Protein AF-Q3A5F0-F1 (afdb_monomer)

Nearest PDB structures (foldseek):
  2lvs-assembly1_A  TM=7.176E-01  e=1.164E+00  Hyperthermus butylicus DSM 5456
  1h0m-assembly1_A  TM=4.232E-01  e=1.089E+00  Agrobacterium tumefaciens
  7r3e-assembly1_B  TM=4.327E-01  e=7.793E-01  Pseudomonas aeruginosa PAO1
  2w29-assembly1_B  TM=5.784E-01  e=2.599E+00  Mycobacterium tuberculosis H37Rv
  6dxo-assembly1_A  TM=4.838E-01  e=9.266E+00  Streptomyces venezuelae ATCC 10712

Solvent-accessible surface area (backbone atoms only — not comparable to full-atom values): 8284 Å² total; per-residue (Å²): 137,66,70,66,59,54,54,53,54,55,51,50,52,51,51,51,50,54,51,51,52,52,51,52,52,52,49,52,52,51,50,52,52,50,52,51,49,55,46,66,78,48,65,74,79,73,94,69,74,95,84,58,86,76,62,55,68,63,47,52,60,54,51,49,50,52,50,52,51,49,52,64,70,64,50,74,77,67,76,66,59,67,71,58,51,51,48,43,53,44,44,71,74,68,51,51,46,62,61,48,12,68,74,68,76,43,59,52,71,58,37,47,50,48,50,53,48,51,56,58,55,57,71,71,65,70,78,90,82,87,84,87,88,86,87,132

Structure (mmCIF, N/CA/C/O backbone):
data_AF-Q3A5F0-F1
#
_entry.id   AF-Q3A5F0-F1
#
loop_
_atom_site.group_PDB
_atom_site.id
_atom_site.type_symbol
_atom_site.label_atom_id
_atom_site.label_alt_id
_atom_site.label_comp_id
_atom_site.label_asym_id
_atom_site.label_entity_id
_atom_site.label_seq_id
_atom_site.pdbx_PDB_ins_code
_atom_site.Cartn_x
_atom_site.Cartn_y
_atom_site.Cartn_z
_atom_site.occupancy
_atom_site.B_iso_or_equiv
_atom_site.auth_seq_id
_atom_site.auth_comp_id
_atom_site.auth_asym_id
_atom_site.auth_atom_id
_atom_site.pdbx_PDB_model_num
ATOM 1 N N . MET A 1 1 ? 44.308 -32.648 -17.776 1.00 57.69 1 MET A N 1
ATOM 2 C CA . MET A 1 1 ? 42.906 -32.436 -18.200 1.00 57.69 1 MET A CA 1
ATOM 3 C C . MET A 1 1 ? 42.288 -31.094 -17.723 1.00 57.69 1 MET A C 1
ATOM 5 O O . MET A 1 1 ? 41.155 -31.113 -17.267 1.00 57.69 1 MET A O 1
ATOM 9 N N . PRO A 1 2 ? 42.948 -29.915 -17.844 1.00 72.44 2 PRO A N 1
ATOM 10 C CA . PRO A 1 2 ? 42.326 -28.622 -17.484 1.00 72.44 2 PRO A CA 1
ATOM 11 C C . PRO A 1 2 ? 41.636 -27.880 -18.652 1.00 72.44 2 PRO A C 1
ATOM 13 O O . PRO A 1 2 ? 40.933 -26.898 -18.430 1.00 72.44 2 PRO A O 1
ATOM 16 N N . MET A 1 3 ? 41.827 -28.327 -19.900 1.00 75.19 3 MET A N 1
ATOM 17 C CA . MET A 1 3 ? 41.365 -27.618 -21.108 1.00 75.19 3 MET A CA 1
ATOM 18 C C . MET A 1 3 ? 39.830 -27.537 -21.216 1.00 75.19 3 MET A C 1
ATOM 20 O O . MET A 1 3 ? 39.293 -26.544 -21.697 1.00 75.19 3 MET A O 1
ATOM 24 N N . SER A 1 4 ? 39.110 -28.545 -20.721 1.00 82.38 4 SER A N 1
ATOM 25 C CA . SER A 1 4 ? 37.642 -28.594 -20.721 1.00 82.38 4 SER A CA 1
ATOM 26 C C . SER A 1 4 ? 37.009 -27.585 -19.755 1.00 82.38 4 SER A C 1
ATOM 28 O O . SER A 1 4 ? 35.993 -26.980 -20.087 1.00 82.38 4 SER A O 1
ATOM 30 N N . SER A 1 5 ? 37.627 -27.332 -18.598 1.00 86.50 5 SER A N 1
ATOM 31 C CA . SER A 1 5 ? 37.118 -26.360 -17.619 1.00 86.50 5 SER A CA 1
ATOM 32 C C . SER A 1 5 ? 37.218 -24.917 -18.119 1.00 86.50 5 SER A C 1
ATOM 34 O O . SER A 1 5 ? 36.325 -24.115 -17.857 1.00 86.50 5 SER A O 1
ATOM 36 N N . LEU A 1 6 ? 38.261 -24.588 -18.890 1.00 88.88 6 LEU A N 1
ATOM 37 C CA . LEU A 1 6 ? 38.414 -23.257 -19.492 1.00 88.88 6 LEU A CA 1
ATOM 38 C C . LEU A 1 6 ? 37.320 -22.961 -20.526 1.00 88.88 6 LEU A C 1
ATOM 40 O O . LEU A 1 6 ? 36.793 -21.851 -20.553 1.00 88.88 6 LEU A O 1
ATOM 44 N N . LEU A 1 7 ? 36.928 -23.958 -21.326 1.00 89.44 7 LEU A N 1
ATOM 45 C CA . LEU A 1 7 ? 35.843 -23.808 -22.301 1.00 89.44 7 LEU A CA 1
ATOM 46 C C . LEU A 1 7 ? 34.488 -23.572 -21.623 1.00 89.44 7 LEU A C 1
ATOM 48 O O . LEU A 1 7 ? 33.709 -22.742 -22.087 1.00 89.44 7 LEU A O 1
ATOM 52 N N . ILE A 1 8 ? 34.225 -24.249 -20.502 1.00 90.69 8 ILE A N 1
ATOM 53 C CA . ILE A 1 8 ? 32.986 -24.061 -19.736 1.00 90.69 8 ILE A CA 1
ATOM 54 C C . ILE A 1 8 ? 32.925 -22.644 -19.160 1.00 90.69 8 ILE A C 1
ATOM 56 O O . ILE A 1 8 ? 31.906 -21.977 -19.314 1.00 90.69 8 ILE A O 1
ATOM 60 N N . ILE A 1 9 ? 34.012 -22.156 -18.553 1.00 91.06 9 ILE A N 1
ATOM 61 C CA . ILE A 1 9 ? 34.065 -20.801 -17.979 1.00 91.06 9 ILE A CA 1
ATOM 62 C C . ILE A 1 9 ? 33.861 -19.741 -19.070 1.00 91.06 9 ILE A C 1
ATOM 64 O O . ILE A 1 9 ? 33.108 -18.792 -18.859 1.00 91.06 9 ILE A O 1
ATOM 68 N N . LEU A 1 10 ? 34.471 -19.923 -20.245 1.00 92.06 10 LEU A N 1
ATOM 69 C CA . LEU A 1 10 ? 34.335 -18.999 -21.374 1.00 92.06 10 LEU A CA 1
ATOM 70 C C . LEU A 1 10 ? 32.898 -18.958 -21.920 1.00 92.06 10 LEU A C 1
ATOM 72 O O . LEU A 1 10 ? 32.375 -17.884 -22.209 1.00 92.06 10 LEU A O 1
ATOM 76 N N . MET A 1 11 ? 32.226 -20.108 -22.007 1.00 92.56 11 MET A N 1
ATOM 77 C CA . MET A 1 11 ? 30.813 -20.155 -22.399 1.00 92.56 11 MET A CA 1
ATOM 78 C C . MET A 1 11 ? 29.910 -19.494 -21.352 1.00 92.56 11 MET A C 1
ATOM 80 O O . MET A 1 11 ? 28.975 -18.775 -21.702 1.00 92.56 11 MET A O 1
ATOM 84 N N . LEU A 1 12 ? 30.204 -19.681 -20.065 1.00 93.12 12 LEU A N 1
ATOM 85 C CA . LEU A 1 12 ? 29.400 -19.135 -18.972 1.00 93.12 12 LEU A CA 1
ATOM 86 C C . LEU A 1 12 ? 29.492 -17.603 -18.911 1.00 93.12 12 LEU A C 1
ATOM 88 O O . LEU A 1 12 ? 28.469 -16.930 -18.783 1.00 93.12 12 LEU A O 1
ATOM 92 N N . THR A 1 13 ? 30.687 -17.033 -19.082 1.00 91.69 13 THR A N 1
ATOM 93 C CA . THR A 1 13 ? 30.867 -15.573 -19.135 1.00 91.69 13 THR A CA 1
ATOM 94 C C . THR A 1 13 ? 30.219 -14.960 -20.374 1.00 91.69 13 THR A C 1
ATOM 96 O O . THR A 1 13 ? 29.607 -13.896 -20.268 1.00 91.69 13 THR A O 1
ATOM 99 N N . ALA A 1 14 ? 30.267 -15.646 -21.521 1.00 93.12 14 ALA A N 1
ATOM 100 C CA . ALA A 1 14 ? 29.583 -15.207 -22.735 1.00 93.12 14 ALA A CA 1
ATOM 101 C C . ALA A 1 14 ? 28.056 -15.161 -22.552 1.00 93.12 14 ALA A C 1
ATOM 103 O O . ALA A 1 14 ? 27.421 -14.172 -22.921 1.00 93.12 14 ALA A O 1
ATOM 104 N N . VAL A 1 15 ? 27.462 -16.184 -21.927 1.00 94.06 15 VAL A N 1
ATOM 105 C CA . VAL A 1 15 ? 26.014 -16.230 -21.664 1.00 94.06 15 VAL A CA 1
ATOM 106 C C . VAL A 1 15 ? 25.592 -15.163 -20.651 1.00 94.06 15 VAL A C 1
ATOM 108 O O . VAL A 1 15 ? 24.593 -14.479 -20.874 1.00 94.06 15 VAL A O 1
ATOM 111 N N . ILE A 1 16 ? 26.360 -14.963 -19.574 1.00 94.06 16 ILE A N 1
ATOM 112 C CA . ILE A 1 16 ? 26.081 -13.907 -18.587 1.00 94.06 16 ILE A CA 1
ATOM 113 C C . ILE A 1 16 ? 26.172 -12.522 -19.239 1.00 94.06 16 ILE A C 1
ATOM 115 O O . ILE A 1 16 ? 25.289 -11.688 -19.034 1.00 94.06 16 ILE A O 1
ATOM 119 N N . GLY A 1 17 ? 27.202 -12.284 -20.056 1.00 93.62 17 GLY A N 1
ATOM 120 C CA . GLY A 1 17 ? 27.363 -11.034 -20.795 1.00 93.62 17 GLY A CA 1
ATOM 121 C C . GLY A 1 17 ? 26.189 -10.773 -21.740 1.00 93.62 17 GLY A C 1
ATOM 122 O O . GLY A 1 17 ? 25.605 -9.690 -21.718 1.00 93.62 17 GLY A O 1
ATOM 123 N N . LEU A 1 18 ? 25.777 -11.783 -22.510 1.00 94.44 18 LEU A N 1
ATOM 124 C CA . LEU A 1 18 ? 24.634 -11.683 -23.419 1.00 94.44 18 LEU A CA 1
ATOM 125 C C . LEU A 1 18 ? 23.325 -11.385 -22.668 1.00 94.44 18 LEU A C 1
ATOM 127 O O . LEU A 1 18 ? 22.547 -10.525 -23.091 1.00 94.44 18 LEU A O 1
ATOM 131 N N . ALA A 1 19 ? 23.096 -12.056 -21.537 1.00 93.56 19 ALA A N 1
ATOM 132 C CA . ALA A 1 19 ? 21.920 -11.840 -20.700 1.00 93.56 19 ALA A CA 1
ATOM 133 C C . ALA A 1 19 ? 21.894 -10.423 -20.104 1.00 93.56 19 ALA A C 1
ATOM 135 O O . ALA A 1 19 ? 20.851 -9.767 -20.124 1.00 93.56 19 ALA A O 1
ATOM 136 N N . ALA A 1 20 ? 23.042 -9.920 -19.638 1.00 94.50 20 ALA A N 1
ATOM 137 C CA . ALA A 1 20 ? 23.170 -8.564 -19.111 1.00 94.50 20 ALA A CA 1
ATOM 138 C C . ALA A 1 20 ? 22.881 -7.500 -20.183 1.00 94.50 20 ALA A C 1
ATOM 140 O O . ALA A 1 20 ? 22.141 -6.549 -19.926 1.00 94.50 20 ALA A O 1
ATOM 141 N N . VAL A 1 21 ? 23.395 -7.686 -21.405 1.00 95.12 21 VAL A N 1
ATOM 142 C CA . VAL A 1 21 ? 23.123 -6.784 -22.536 1.00 95.12 21 VAL A CA 1
ATOM 143 C C . VAL A 1 21 ? 21.639 -6.803 -22.906 1.00 95.12 21 VAL A C 1
ATOM 145 O O . VAL A 1 21 ? 21.039 -5.741 -23.078 1.00 95.12 21 VAL A O 1
ATOM 148 N N . CYS A 1 22 ? 21.013 -7.983 -22.962 1.00 93.81 22 CYS A N 1
ATOM 149 C CA . CYS A 1 22 ? 19.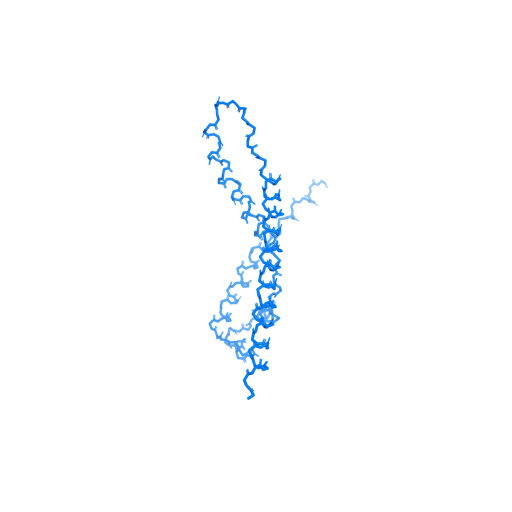577 -8.094 -23.225 1.00 93.81 22 CYS A CA 1
ATOM 150 C C . CYS A 1 22 ? 18.743 -7.382 -22.151 1.00 93.81 22 CYS A C 1
ATOM 152 O O . CYS A 1 22 ? 17.831 -6.621 -22.480 1.00 93.81 22 CYS A O 1
ATOM 154 N N . ALA A 1 23 ? 19.076 -7.580 -20.874 1.00 93.56 23 ALA A N 1
ATOM 155 C CA . ALA A 1 23 ? 18.389 -6.928 -19.765 1.00 93.56 23 ALA A CA 1
ATOM 156 C C . ALA A 1 23 ? 18.527 -5.399 -19.832 1.00 93.56 23 ALA A C 1
ATOM 158 O O . ALA A 1 23 ? 17.527 -4.687 -19.720 1.00 93.56 23 ALA A O 1
ATOM 159 N N . ALA A 1 24 ? 19.737 -4.890 -20.087 1.00 93.50 24 ALA A N 1
ATOM 160 C CA . ALA A 1 24 ? 19.992 -3.459 -20.229 1.00 93.50 24 ALA A CA 1
ATOM 161 C C . ALA A 1 24 ? 19.191 -2.842 -21.388 1.00 93.50 24 ALA A C 1
ATOM 163 O O . ALA A 1 24 ? 18.620 -1.760 -21.246 1.00 93.50 24 ALA A O 1
ATOM 164 N N . LEU A 1 25 ? 19.084 -3.551 -22.514 1.00 94.19 25 LEU A N 1
ATOM 165 C CA . LEU A 1 25 ? 18.357 -3.088 -23.695 1.00 94.19 25 LEU A CA 1
ATOM 166 C C . LEU A 1 25 ? 16.842 -3.033 -23.439 1.00 94.19 25 LEU A C 1
ATOM 168 O O . LEU A 1 25 ? 16.193 -2.033 -23.755 1.00 94.19 25 LEU A O 1
ATOM 172 N N . VAL A 1 26 ? 16.278 -4.053 -22.784 1.00 94.94 26 VAL A N 1
ATOM 173 C CA . VAL A 1 26 ? 14.864 -4.054 -22.367 1.00 94.94 26 VAL A CA 1
ATOM 174 C C . VAL A 1 26 ? 14.581 -2.920 -21.378 1.00 94.94 26 VAL A C 1
ATOM 176 O O . VAL A 1 26 ? 13.572 -2.222 -21.521 1.00 94.94 26 VAL A O 1
ATOM 179 N N . LEU A 1 27 ? 15.473 -2.697 -20.409 1.00 91.75 27 LEU A N 1
ATOM 180 C CA . LEU A 1 27 ? 15.334 -1.621 -19.429 1.00 91.75 27 LEU A CA 1
ATOM 181 C C . LEU A 1 27 ? 15.378 -0.243 -20.107 1.00 91.75 27 LEU A C 1
ATOM 183 O O . LEU A 1 27 ? 14.512 0.594 -19.857 1.00 91.75 27 LEU A O 1
ATOM 187 N N . ALA A 1 28 ? 16.315 -0.030 -21.034 1.00 92.19 28 ALA A N 1
ATOM 188 C CA . ALA A 1 28 ? 16.430 1.211 -21.797 1.00 92.19 28 ALA A CA 1
ATOM 189 C C . ALA A 1 28 ? 15.177 1.492 -22.646 1.00 92.19 28 ALA A C 1
ATOM 191 O O . ALA A 1 28 ? 14.706 2.630 -22.711 1.00 92.19 28 ALA A O 1
ATOM 192 N N . LEU A 1 29 ? 14.588 0.462 -23.262 1.00 89.94 29 LEU A N 1
ATOM 193 C CA . LEU A 1 29 ? 13.338 0.599 -24.014 1.00 89.94 29 LEU A CA 1
ATOM 194 C C . LEU A 1 29 ? 12.144 0.913 -23.105 1.00 89.94 29 LEU A C 1
ATOM 196 O O . LEU A 1 29 ? 11.309 1.748 -23.462 1.00 89.94 29 LEU A O 1
ATOM 200 N N . ARG A 1 30 ? 12.059 0.281 -21.928 1.00 89.62 30 ARG A N 1
ATOM 201 C CA . ARG A 1 30 ? 11.026 0.576 -20.922 1.00 89.62 30 ARG A CA 1
ATOM 202 C C . ARG A 1 30 ? 11.131 2.020 -20.438 1.00 89.62 30 ARG A C 1
ATOM 204 O O . ARG A 1 30 ? 10.120 2.717 -20.439 1.00 89.62 30 ARG A O 1
ATOM 211 N N . LEU A 1 31 ? 12.340 2.481 -20.120 1.00 85.81 31 LEU A N 1
ATOM 212 C CA . LEU A 1 31 ? 12.607 3.861 -19.708 1.00 85.81 31 LEU A CA 1
ATOM 213 C C . LEU A 1 31 ? 12.230 4.861 -20.804 1.00 85.81 31 LEU A C 1
ATOM 215 O O . LEU A 1 31 ? 11.531 5.829 -20.521 1.00 85.81 31 LEU A O 1
ATOM 219 N N . LYS A 1 32 ? 12.585 4.596 -22.069 1.00 87.12 32 LYS A N 1
ATOM 220 C CA . LYS A 1 32 ? 12.167 5.447 -23.198 1.00 87.12 32 LYS A CA 1
ATOM 221 C C . LYS A 1 32 ? 10.650 5.496 -23.373 1.00 87.12 32 LYS A C 1
ATOM 223 O O . LYS A 1 32 ? 10.109 6.558 -23.670 1.00 87.12 32 LYS A O 1
ATOM 228 N N . ARG A 1 33 ? 9.948 4.370 -23.199 1.00 84.06 33 ARG A N 1
ATOM 229 C CA . ARG A 1 33 ? 8.476 4.336 -23.267 1.00 84.06 33 ARG A CA 1
ATOM 230 C C . ARG A 1 33 ? 7.842 5.136 -22.132 1.00 84.06 33 ARG A C 1
ATOM 232 O O . ARG A 1 33 ? 6.954 5.935 -22.407 1.00 84.06 33 ARG A O 1
ATOM 239 N N . LEU A 1 34 ? 8.341 4.980 -20.908 1.00 79.44 34 LEU A N 1
ATOM 240 C CA . LEU A 1 34 ? 7.898 5.749 -19.742 1.00 79.44 34 LEU A CA 1
ATOM 241 C C . LEU A 1 34 ? 8.156 7.246 -19.937 1.00 79.44 34 LEU A C 1
ATOM 243 O O . LEU A 1 34 ? 7.253 8.050 -19.754 1.00 79.44 34 LEU A O 1
ATOM 247 N N . GLN A 1 35 ? 9.349 7.626 -20.399 1.00 80.56 35 GLN A N 1
ATOM 248 C CA . GLN A 1 35 ? 9.690 9.019 -20.691 1.00 80.56 35 GLN A CA 1
ATOM 249 C C . GLN A 1 35 ? 8.786 9.614 -21.780 1.00 80.56 35 GLN A C 1
ATOM 251 O O . GLN A 1 35 ? 8.402 10.778 -21.698 1.00 80.56 35 GLN A O 1
ATOM 256 N N . LYS A 1 36 ? 8.412 8.817 -22.790 1.00 78.56 36 LYS A N 1
ATOM 257 C CA . LYS A 1 36 ? 7.466 9.238 -23.830 1.00 78.56 36 LYS A CA 1
ATOM 258 C C . LYS A 1 36 ? 6.045 9.410 -23.284 1.00 78.56 36 LYS A C 1
ATOM 260 O O . LYS A 1 36 ? 5.361 10.328 -23.717 1.00 78.56 36 LYS A O 1
ATOM 265 N N . GLN A 1 37 ? 5.621 8.578 -22.333 1.00 76.69 37 GLN A N 1
ATOM 266 C CA . GLN A 1 37 ? 4.339 8.740 -21.637 1.00 76.69 37 GLN A CA 1
ATOM 267 C C . GLN A 1 37 ? 4.339 10.006 -20.775 1.00 76.69 37 GLN A C 1
ATOM 269 O O . GLN A 1 37 ? 3.497 10.868 -20.981 1.00 76.69 37 GLN A O 1
ATOM 274 N N . LEU A 1 38 ? 5.370 10.201 -19.947 1.00 73.75 38 LEU A N 1
ATOM 275 C CA . LEU A 1 38 ? 5.547 11.409 -19.129 1.00 73.75 38 LEU A CA 1
ATOM 276 C C . LEU A 1 38 ? 5.574 12.700 -19.962 1.00 73.75 38 LEU A C 1
ATOM 278 O O . LEU A 1 38 ? 5.060 13.724 -19.529 1.00 73.75 38 LEU A O 1
ATOM 282 N N . ARG A 1 39 ? 6.160 12.658 -21.162 1.00 72.00 39 ARG A N 1
ATOM 283 C CA . ARG A 1 39 ? 6.229 13.804 -22.081 1.00 72.00 39 ARG A CA 1
ATOM 284 C C . ARG A 1 39 ? 4.938 14.041 -22.873 1.00 72.00 39 ARG A C 1
ATOM 286 O O . ARG A 1 39 ? 4.715 15.159 -23.314 1.00 72.00 39 ARG A O 1
ATOM 293 N N . ASN A 1 40 ? 4.101 13.020 -23.055 1.00 71.06 40 ASN A N 1
ATOM 294 C CA . ASN A 1 40 ? 2.747 13.199 -23.587 1.00 71.06 40 ASN A CA 1
ATOM 295 C C . ASN A 1 40 ? 1.787 13.727 -22.514 1.00 71.06 40 ASN A C 1
ATOM 297 O O . ASN A 1 40 ? 0.923 14.538 -22.829 1.00 71.06 40 ASN A O 1
ATOM 301 N N . ASP A 1 41 ? 1.955 13.292 -21.264 1.00 68.12 41 ASP A N 1
ATOM 302 C CA . ASP A 1 41 ? 1.132 13.735 -20.133 1.00 68.12 41 ASP A CA 1
ATOM 303 C C . ASP A 1 41 ? 1.501 15.148 -19.656 1.00 68.12 41 ASP A C 1
ATOM 305 O O . ASP A 1 41 ? 0.695 15.824 -19.016 1.00 68.12 41 ASP A O 1
ATOM 309 N N . ASN A 1 42 ? 2.709 15.609 -19.983 1.00 59.91 42 ASN A N 1
ATOM 310 C CA . ASN A 1 42 ? 3.188 16.947 -19.673 1.00 59.91 42 ASN A CA 1
ATOM 311 C C . ASN A 1 42 ? 3.710 17.609 -20.960 1.00 59.91 42 ASN A C 1
ATOM 313 O O . ASN A 1 42 ? 4.921 17.569 -21.217 1.00 59.91 42 ASN A O 1
ATOM 317 N N . PRO A 1 43 ? 2.822 18.152 -21.818 1.00 61.34 43 PRO A N 1
ATOM 318 C CA . PRO A 1 43 ? 3.274 18.907 -22.976 1.00 61.34 43 PRO A CA 1
ATOM 319 C C . PRO A 1 43 ? 4.168 20.058 -22.486 1.00 61.34 43 PRO A C 1
ATOM 321 O O . PRO A 1 43 ? 3.834 20.690 -21.478 1.00 61.34 43 PRO A O 1
ATOM 324 N N . PRO A 1 44 ? 5.312 20.330 -23.143 1.00 60.28 44 PRO A N 1
ATOM 325 C CA . PRO A 1 44 ? 6.095 21.511 -22.808 1.00 60.28 44 PRO A CA 1
ATOM 326 C C . PRO A 1 44 ? 5.186 22.740 -22.941 1.00 60.28 44 PRO A C 1
ATOM 328 O O . PRO A 1 44 ? 4.370 22.769 -23.870 1.00 60.28 44 PRO A O 1
ATOM 331 N N . PRO A 1 45 ? 5.280 23.725 -22.028 1.00 54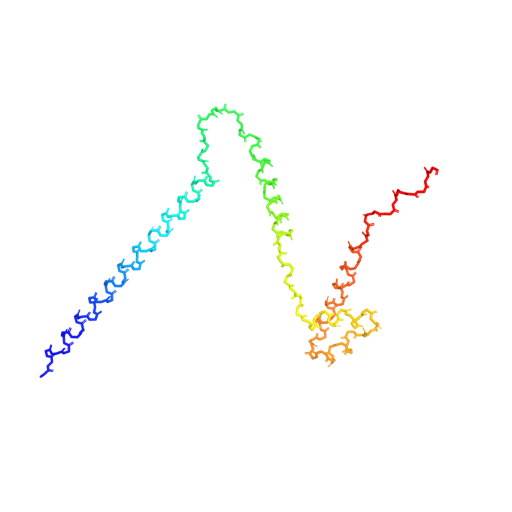.16 45 PRO A N 1
ATOM 332 C CA . PRO A 1 45 ? 4.547 24.965 -22.199 1.00 54.16 45 PRO A CA 1
ATOM 333 C C . PRO A 1 45 ? 4.958 25.528 -23.557 1.00 54.16 45 PRO A C 1
ATOM 335 O O . PRO A 1 45 ? 6.147 25.723 -23.817 1.00 54.16 45 PRO A O 1
ATOM 338 N N . ALA A 1 46 ? 3.982 25.684 -24.451 1.00 52.88 46 ALA A N 1
ATOM 339 C CA . ALA A 1 46 ? 4.183 26.455 -25.660 1.00 52.88 46 ALA A CA 1
ATOM 340 C C . ALA A 1 46 ? 4.750 27.805 -25.219 1.00 52.88 46 ALA A C 1
ATOM 342 O O . ALA A 1 46 ? 4.231 28.416 -24.283 1.00 52.88 46 ALA A O 1
ATOM 343 N N . GLU A 1 47 ? 5.858 28.214 -25.828 1.00 58.06 47 GLU A N 1
ATOM 344 C CA . GLU A 1 47 ? 6.405 29.545 -25.628 1.00 58.06 47 GLU A CA 1
ATOM 345 C C . GLU A 1 47 ? 5.412 30.566 -26.184 1.00 58.06 47 GLU A C 1
ATOM 347 O O . GLU A 1 47 ? 5.486 30.985 -27.333 1.00 58.06 47 GLU A O 1
ATOM 352 N N . GLU A 1 48 ? 4.446 30.937 -25.356 1.00 49.03 48 GLU A N 1
ATOM 353 C CA . GLU A 1 48 ? 3.539 32.044 -25.582 1.00 49.03 48 GLU A CA 1
ATOM 354 C C . GLU A 1 48 ? 3.610 32.960 -24.369 1.00 49.03 48 GLU A C 1
ATOM 356 O O . GLU A 1 48 ? 3.080 32.675 -23.299 1.00 49.03 48 GLU A O 1
ATOM 361 N N . GLY A 1 49 ? 4.284 34.088 -24.579 1.00 39.97 49 GLY A N 1
ATOM 362 C CA . GLY A 1 49 ? 3.936 35.339 -23.925 1.00 39.97 49 GLY A CA 1
ATOM 363 C C . GLY A 1 49 ? 4.345 35.456 -22.464 1.00 39.97 49 GLY A C 1
ATOM 364 O O . GLY A 1 49 ? 3.628 35.071 -21.545 1.00 39.97 49 GLY A O 1
ATOM 365 N N . ALA A 1 50 ? 5.455 36.155 -22.254 1.00 48.22 50 ALA A N 1
ATOM 366 C CA . ALA A 1 50 ? 5.742 36.868 -21.020 1.00 48.22 50 ALA A CA 1
ATOM 367 C C . ALA A 1 50 ? 4.489 37.600 -20.493 1.00 48.22 50 ALA A C 1
ATOM 369 O O . ALA A 1 50 ? 4.003 38.498 -21.177 1.00 48.22 50 ALA A O 1
ATOM 370 N N . SER A 1 51 ? 3.963 37.205 -19.319 1.00 48.00 51 SER A N 1
ATOM 371 C CA . SER A 1 51 ? 3.160 38.029 -18.371 1.00 48.00 51 SER A CA 1
ATOM 372 C C . SER A 1 51 ? 2.253 37.241 -17.393 1.00 48.00 51 SER A C 1
ATOM 374 O O . SER A 1 51 ? 1.218 37.758 -16.980 1.00 48.00 51 SER A O 1
ATOM 376 N N . HIS A 1 52 ? 2.599 36.028 -16.934 1.00 44.38 52 HIS A N 1
ATOM 377 C CA . HIS A 1 52 ? 1.738 35.315 -15.961 1.00 44.38 52 HIS A CA 1
ATOM 378 C C . HIS A 1 52 ? 2.437 34.623 -14.775 1.00 44.38 52 HIS A C 1
ATOM 380 O O . HIS A 1 52 ? 1.872 33.722 -14.156 1.00 44.38 52 HIS A O 1
ATOM 386 N N . ASP A 1 53 ? 3.597 35.121 -14.344 1.00 49.34 53 ASP A N 1
ATOM 387 C CA . ASP A 1 53 ? 4.365 34.536 -13.226 1.00 49.34 53 ASP A CA 1
ATOM 388 C C . ASP A 1 53 ? 3.698 34.606 -11.839 1.00 49.34 53 ASP A C 1
ATOM 390 O O . ASP A 1 53 ? 4.144 33.948 -10.908 1.00 49.34 53 ASP A O 1
ATOM 394 N N . LYS A 1 54 ? 2.599 35.350 -11.657 1.00 51.91 54 LYS A N 1
ATOM 395 C CA . LYS A 1 54 ? 1.931 35.454 -10.342 1.00 51.91 54 LYS A CA 1
ATOM 396 C C . LYS A 1 54 ? 0.692 34.568 -10.181 1.00 51.91 54 LYS A C 1
ATOM 398 O O . LYS A 1 54 ? 0.240 34.345 -9.061 1.00 51.91 54 LYS A O 1
ATOM 403 N N . ALA A 1 55 ? 0.132 34.063 -11.282 1.00 52.16 55 ALA A N 1
ATOM 404 C CA . ALA A 1 55 ? -1.070 33.224 -11.260 1.00 52.16 55 ALA A CA 1
ATOM 405 C C . ALA A 1 55 ? -0.744 31.722 -11.168 1.00 52.16 55 ALA A C 1
ATOM 407 O O . ALA A 1 55 ? -1.569 30.946 -10.683 1.00 52.16 55 ALA A O 1
ATOM 408 N N . ALA A 1 56 ? 0.458 31.313 -11.586 1.00 55.66 56 ALA A N 1
ATOM 409 C CA . ALA A 1 56 ? 0.910 29.924 -11.530 1.00 55.66 56 ALA A CA 1
ATOM 410 C C . ALA A 1 56 ? 1.161 29.436 -10.087 1.00 55.66 56 ALA A C 1
ATOM 412 O O . ALA A 1 56 ? 0.819 28.299 -9.757 1.00 55.66 56 ALA A O 1
ATOM 413 N N . ASP A 1 57 ? 1.646 30.306 -9.194 1.00 56.97 57 ASP A N 1
ATOM 414 C CA . ASP A 1 57 ? 1.981 29.932 -7.810 1.00 56.97 57 ASP A CA 1
ATOM 415 C C . ASP A 1 57 ? 0.767 29.551 -6.949 1.00 56.97 57 ASP A C 1
ATOM 417 O O . ASP A 1 57 ? 0.882 28.691 -6.079 1.00 56.97 57 ASP A O 1
ATOM 421 N N . PHE A 1 58 ? -0.422 30.105 -7.215 1.00 57.56 58 PHE A N 1
ATOM 422 C CA . PHE A 1 58 ? -1.660 29.716 -6.519 1.00 57.56 58 PHE A CA 1
ATOM 423 C C . PHE A 1 58 ? -2.310 28.451 -7.096 1.00 57.56 58 PHE A C 1
ATOM 425 O O . PHE A 1 58 ? -3.052 27.756 -6.397 1.00 57.56 58 PHE A O 1
ATOM 432 N N . GLN A 1 59 ? -2.029 28.110 -8.354 1.00 59.06 59 GLN A N 1
ATOM 433 C CA . GLN A 1 59 ? -2.588 26.914 -8.989 1.00 59.06 59 GLN A CA 1
ATOM 434 C C . GLN A 1 59 ? -1.882 25.634 -8.537 1.00 59.06 59 GLN A C 1
ATOM 436 O O . GLN A 1 59 ? -2.513 24.579 -8.456 1.00 59.06 59 GLN A O 1
ATOM 441 N N . THR A 1 60 ? -0.602 25.722 -8.185 1.00 62.31 60 THR A N 1
ATOM 442 C CA . THR A 1 60 ? 0.193 24.597 -7.675 1.00 62.31 60 THR A CA 1
ATOM 443 C C . THR A 1 60 ? -0.368 23.995 -6.374 1.00 62.31 60 THR A C 1
ATOM 445 O O . THR A 1 60 ? -0.622 22.785 -6.359 1.00 62.31 60 THR A O 1
ATOM 448 N N . PRO A 1 61 ? -0.661 24.772 -5.307 1.00 63.97 61 PRO A N 1
ATOM 449 C CA . PRO A 1 61 ? -1.264 24.232 -4.089 1.00 63.97 61 PRO A CA 1
ATOM 450 C C . PRO A 1 61 ? -2.703 23.750 -4.318 1.00 63.97 61 PRO A C 1
ATOM 452 O O . PRO A 1 61 ? -3.094 22.728 -3.758 1.00 63.97 61 PRO A O 1
ATOM 455 N N . LEU A 1 62 ? -3.480 24.404 -5.193 1.00 71.31 62 LEU A N 1
ATOM 456 C CA . LEU A 1 62 ? -4.831 23.950 -5.548 1.00 71.31 62 LEU A CA 1
ATOM 457 C C . LEU A 1 62 ? -4.813 22.606 -6.290 1.00 71.31 62 LEU A C 1
ATOM 459 O O . LEU A 1 62 ? -5.622 21.722 -5.997 1.00 71.31 62 LEU A O 1
ATOM 463 N N . ARG A 1 63 ? -3.863 22.400 -7.210 1.00 67.69 63 ARG A N 1
ATOM 464 C CA . ARG A 1 63 ? -3.674 21.106 -7.880 1.00 67.69 63 ARG A CA 1
ATOM 465 C C . ARG A 1 63 ? -3.210 20.029 -6.909 1.00 67.69 63 ARG A C 1
ATOM 467 O O . ARG A 1 63 ? -3.734 18.920 -6.969 1.00 67.69 63 ARG A O 1
ATOM 474 N N . GLN A 1 64 ? -2.301 20.345 -5.986 1.00 72.81 64 GLN A N 1
ATOM 475 C CA . GLN A 1 64 ? -1.892 19.403 -4.939 1.00 72.81 64 GLN A CA 1
ATOM 476 C C . GLN A 1 64 ? -3.062 19.020 -4.024 1.00 72.81 64 GLN A C 1
ATOM 478 O O . GLN A 1 64 ? -3.271 17.833 -3.780 1.00 72.81 64 GLN A O 1
ATOM 483 N N . ALA A 1 65 ? -3.876 19.984 -3.588 1.00 72.12 65 ALA A N 1
ATOM 484 C CA . ALA A 1 65 ? -5.067 19.722 -2.783 1.00 72.12 65 ALA A CA 1
ATOM 485 C C . ALA A 1 65 ? -6.085 18.849 -3.536 1.00 72.12 65 ALA A C 1
ATOM 487 O O . ALA A 1 65 ? -6.598 17.874 -2.990 1.00 72.12 65 ALA A O 1
ATOM 488 N N . THR A 1 66 ? -6.308 19.136 -4.822 1.00 73.56 66 THR A N 1
ATOM 489 C CA . THR A 1 66 ? -7.217 18.355 -5.676 1.00 73.56 66 THR A CA 1
ATOM 490 C C . THR A 1 66 ? -6.713 16.920 -5.872 1.00 73.56 66 THR A C 1
ATOM 492 O O . THR A 1 66 ? -7.499 15.973 -5.847 1.00 73.56 66 THR A O 1
ATOM 495 N N . LEU A 1 67 ? -5.400 16.731 -6.035 1.00 73.94 67 LEU A N 1
ATOM 496 C CA . LEU A 1 67 ? -4.785 15.407 -6.145 1.00 73.94 67 LEU A CA 1
ATOM 497 C C . LEU A 1 67 ? -4.862 14.626 -4.830 1.00 73.94 67 LEU A C 1
ATOM 499 O O . LEU A 1 67 ? -5.212 13.448 -4.852 1.00 73.94 67 LEU A O 1
ATOM 503 N N . LEU A 1 68 ? -4.607 15.271 -3.691 1.00 73.19 68 LEU A N 1
ATOM 504 C CA . LEU A 1 68 ? -4.759 14.652 -2.372 1.00 73.19 68 LEU A CA 1
ATOM 505 C C . LEU A 1 68 ? -6.208 14.236 -2.110 1.00 73.19 68 LEU A C 1
ATOM 507 O O . LEU A 1 68 ? -6.449 13.119 -1.656 1.00 73.19 68 LEU A O 1
ATOM 511 N N . GLN A 1 69 ? -7.175 15.084 -2.459 1.00 72.00 69 GLN A N 1
ATOM 512 C CA . GLN A 1 69 ? -8.595 14.764 -2.336 1.00 72.00 69 GLN A CA 1
ATOM 513 C C . GLN A 1 69 ? -8.983 13.573 -3.219 1.00 72.00 69 GLN A C 1
ATOM 515 O O . GLN A 1 69 ? -9.658 12.657 -2.752 1.00 72.00 69 GLN A O 1
ATOM 520 N N . ARG A 1 70 ? -8.510 13.533 -4.472 1.00 66.56 70 ARG A N 1
ATOM 521 C CA . ARG A 1 70 ? -8.742 12.390 -5.368 1.00 66.56 70 ARG A CA 1
ATOM 522 C C . ARG A 1 70 ? -8.089 11.111 -4.856 1.00 66.56 70 ARG A C 1
ATOM 524 O O . ARG A 1 70 ? -8.698 10.056 -4.968 1.00 66.56 70 ARG A O 1
ATOM 531 N N . LEU A 1 71 ? -6.891 11.182 -4.278 1.00 69.38 71 LEU A N 1
ATOM 532 C CA . LEU A 1 71 ? -6.215 10.021 -3.689 1.00 69.38 71 LEU A CA 1
ATOM 533 C C . LEU A 1 71 ? -6.918 9.513 -2.427 1.00 69.38 71 LEU A C 1
ATOM 535 O O . LEU A 1 71 ? -6.986 8.306 -2.223 1.00 69.38 71 LEU A O 1
ATOM 539 N N . GLN A 1 72 ? -7.469 10.402 -1.601 1.00 68.00 72 GLN A N 1
ATOM 540 C CA . GLN A 1 72 ? -8.275 10.008 -0.444 1.00 68.00 72 GLN A CA 1
ATOM 541 C C . GLN A 1 72 ? -9.626 9.410 -0.857 1.00 68.00 72 GLN A C 1
ATOM 543 O O . GLN A 1 72 ? -10.077 8.454 -0.235 1.00 68.00 72 GLN A O 1
ATOM 548 N N . GLN A 1 73 ? -10.255 9.931 -1.916 1.00 64.06 73 GLN A N 1
ATOM 549 C CA . GLN A 1 73 ? -11.512 9.394 -2.451 1.00 64.06 73 GLN A CA 1
ATOM 550 C C . GLN A 1 73 ? -11.329 8.062 -3.197 1.00 64.06 73 GLN A C 1
ATOM 552 O O . GLN A 1 73 ? -12.205 7.209 -3.118 1.00 64.06 73 GLN A O 1
ATOM 557 N N . ASN A 1 74 ? -10.197 7.865 -3.886 1.00 57.31 74 ASN A N 1
ATOM 558 C CA . ASN A 1 74 ? -9.872 6.633 -4.620 1.00 57.31 74 ASN A CA 1
ATOM 559 C C . ASN A 1 74 ? -9.027 5.634 -3.824 1.00 57.31 74 ASN A C 1
ATOM 561 O O . ASN A 1 74 ? -8.555 4.654 -4.404 1.00 57.31 74 ASN A O 1
ATOM 565 N N . GLN A 1 75 ? -8.811 5.832 -2.519 1.00 54.09 75 GLN A N 1
ATOM 566 C CA . GLN A 1 75 ? -8.279 4.733 -1.725 1.00 54.09 75 GLN A CA 1
ATOM 567 C C . GLN A 1 75 ? -9.315 3.607 -1.758 1.00 54.09 75 GLN A C 1
ATOM 569 O O . GLN A 1 75 ? -10.432 3.813 -1.275 1.00 54.09 75 GLN A O 1
ATOM 574 N N . PRO A 1 76 ? -8.983 2.417 -2.300 1.00 53.00 76 PRO A N 1
ATOM 575 C CA . PRO A 1 76 ? -9.817 1.260 -2.058 1.00 53.00 76 PRO A CA 1
ATOM 576 C C . PRO A 1 76 ? -9.857 1.133 -0.542 1.00 53.00 76 PRO A C 1
ATOM 578 O O . PRO A 1 76 ? -8.804 0.992 0.086 1.00 53.00 76 PRO A O 1
ATOM 581 N N . GLN A 1 77 ? -11.047 1.270 0.047 1.00 55.69 77 GLN A N 1
ATOM 582 C CA . GLN A 1 77 ?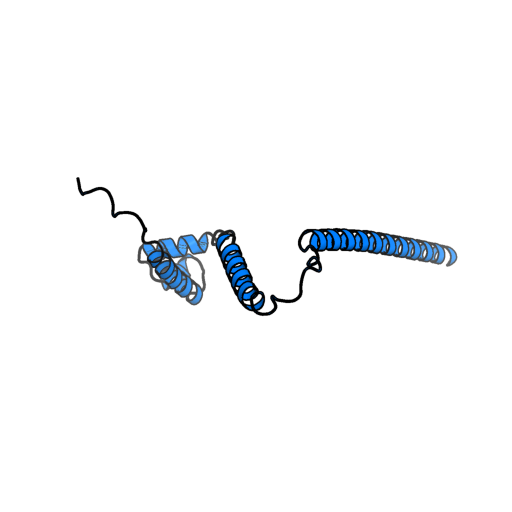 -11.268 0.905 1.436 1.00 55.69 77 GLN A CA 1
ATOM 583 C C . GLN A 1 77 ? -10.836 -0.551 1.530 1.00 55.69 77 GLN A C 1
ATOM 585 O O . GLN A 1 77 ? -11.583 -1.451 1.149 1.00 55.69 77 GLN A O 1
ATOM 590 N N . ARG A 1 78 ? -9.575 -0.784 1.913 1.00 55.59 78 ARG A N 1
ATOM 591 C CA . ARG A 1 78 ? -9.079 -2.135 2.123 1.00 55.59 78 ARG A CA 1
ATOM 592 C C . ARG A 1 78 ? -10.052 -2.720 3.132 1.00 55.59 78 ARG A C 1
ATOM 594 O O . ARG A 1 78 ? -10.229 -2.084 4.176 1.00 55.59 78 ARG A O 1
ATOM 601 N N . PRO A 1 79 ? -10.734 -3.832 2.809 1.00 56.56 79 PRO A N 1
ATOM 602 C CA . PRO A 1 79 ? -11.671 -4.420 3.740 1.00 56.56 79 PRO A CA 1
ATOM 603 C C . PRO A 1 79 ? -10.897 -4.624 5.034 1.00 56.56 79 PRO A C 1
ATOM 605 O O . PRO A 1 79 ? -9.861 -5.294 5.043 1.00 56.56 79 PRO A O 1
ATOM 608 N N . ALA A 1 80 ? -11.324 -3.921 6.087 1.00 61.53 80 ALA A N 1
ATOM 609 C CA . ALA A 1 80 ? -10.722 -4.083 7.393 1.00 61.53 80 ALA A CA 1
ATOM 610 C C . ALA A 1 80 ? -10.775 -5.585 7.694 1.00 61.53 80 ALA A C 1
ATOM 612 O O . ALA A 1 80 ? -11.849 -6.166 7.506 1.00 61.53 80 ALA A O 1
ATOM 613 N N . PRO A 1 81 ? -9.650 -6.214 8.083 1.00 70.88 81 PRO A N 1
ATOM 614 C CA . PRO A 1 81 ? -9.627 -7.634 8.397 1.00 70.88 81 PRO A CA 1
ATOM 615 C C . PRO A 1 81 ? -10.838 -8.026 9.241 1.00 70.88 81 PRO A C 1
ATOM 617 O O . PRO A 1 81 ? -11.205 -7.290 10.159 1.00 70.88 81 PRO A O 1
ATOM 620 N N . ASP A 1 82 ? -11.470 -9.157 8.927 1.00 74.44 82 ASP A N 1
ATOM 621 C CA . ASP A 1 82 ? -12.789 -9.517 9.472 1.00 74.44 82 ASP A CA 1
ATOM 622 C C . ASP A 1 82 ? -12.834 -9.481 11.009 1.00 74.44 82 ASP A C 1
ATOM 624 O O . ASP A 1 82 ? -13.841 -9.097 11.603 1.00 74.44 82 ASP A O 1
ATOM 628 N N . LYS A 1 83 ? -11.695 -9.752 11.659 1.00 74.69 83 LYS A N 1
ATOM 629 C CA . LYS A 1 83 ? -11.500 -9.643 13.114 1.00 74.69 83 LYS A CA 1
ATOM 630 C C . LYS A 1 83 ? -11.785 -8.239 13.664 1.00 74.69 83 LYS A C 1
ATOM 632 O O . LYS A 1 83 ? -12.341 -8.105 14.748 1.00 74.69 83 LYS A O 1
ATOM 637 N N . TYR A 1 84 ? -11.449 -7.189 12.921 1.00 79.62 84 TYR A N 1
ATOM 638 C CA . TYR A 1 84 ? -11.681 -5.798 13.314 1.00 79.62 84 TYR A CA 1
ATOM 639 C C . TYR A 1 84 ? -13.119 -5.349 13.077 1.00 79.62 84 TYR A C 1
ATOM 641 O O . TYR A 1 84 ? -13.654 -4.563 13.859 1.00 79.62 84 TYR A O 1
ATOM 649 N N . ARG A 1 85 ? -13.769 -5.879 12.033 1.00 78.94 85 ARG A N 1
ATOM 650 C CA . ARG A 1 85 ? -15.212 -5.689 11.830 1.00 78.94 85 ARG A CA 1
ATOM 651 C C . ARG A 1 85 ? -15.994 -6.325 12.974 1.00 78.94 85 ARG A C 1
ATOM 653 O O . ARG A 1 85 ? -16.850 -5.666 13.556 1.00 78.94 85 ARG A O 1
ATOM 660 N N . LEU A 1 86 ? -15.620 -7.548 13.346 1.00 82.06 86 LEU A N 1
ATOM 661 C CA . LEU A 1 86 ? -16.212 -8.263 14.471 1.00 82.06 86 LEU A CA 1
ATOM 662 C C . LEU A 1 86 ? -15.957 -7.536 15.802 1.00 82.06 86 LEU A C 1
ATOM 664 O O . LEU A 1 86 ? -16.876 -7.383 16.600 1.00 82.06 86 LEU A O 1
ATOM 668 N N . ALA A 1 87 ? -14.7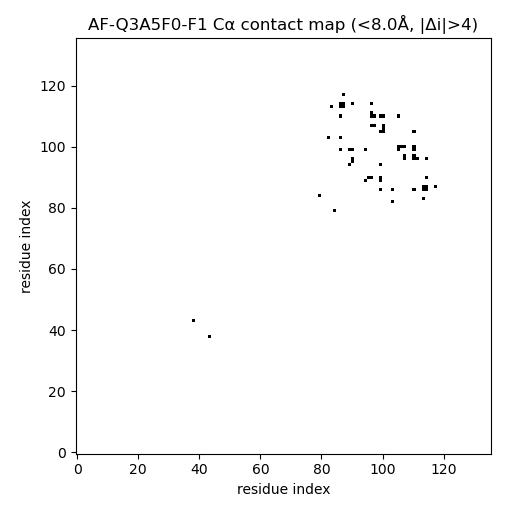52 -6.994 16.021 1.00 83.19 87 ALA A N 1
ATOM 669 C CA . ALA A 1 87 ? -14.458 -6.159 17.191 1.00 83.19 87 ALA A CA 1
ATOM 670 C C . ALA A 1 87 ? -15.382 -4.931 17.282 1.00 83.19 87 ALA A C 1
ATOM 672 O O . ALA A 1 87 ? -15.896 -4.620 18.356 1.00 83.19 87 ALA A O 1
ATOM 673 N N . ALA A 1 88 ? -15.616 -4.245 16.159 1.00 81.62 88 ALA A N 1
ATOM 674 C CA . ALA A 1 88 ? -16.500 -3.083 16.104 1.00 81.62 88 ALA A CA 1
ATOM 675 C C . ALA A 1 88 ? -17.974 -3.458 16.351 1.00 81.62 88 ALA A C 1
ATOM 677 O O . ALA A 1 88 ? -18.700 -2.714 17.015 1.00 81.62 88 ALA A O 1
ATOM 678 N N . GLU A 1 89 ? -18.411 -4.616 15.857 1.00 83.31 89 GLU A N 1
ATOM 679 C CA . GLU A 1 89 ? -19.759 -5.139 16.080 1.00 83.31 89 GLU A CA 1
ATOM 680 C C . GLU A 1 89 ? -19.989 -5.503 17.553 1.00 83.31 89 GLU A C 1
ATOM 682 O O . GLU A 1 89 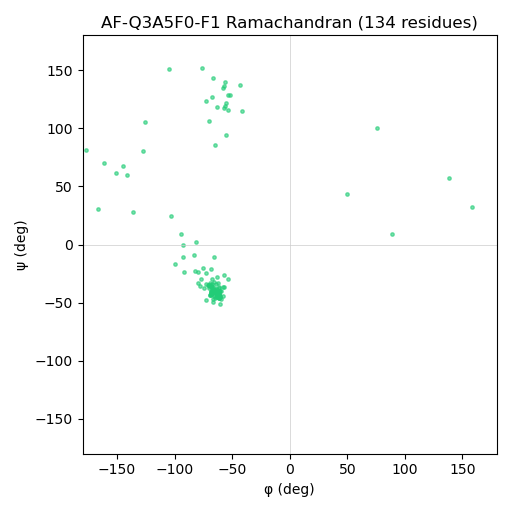? -20.953 -5.035 18.157 1.00 83.31 89 GLU A O 1
ATOM 687 N N . MET A 1 90 ? -19.053 -6.214 18.182 1.00 83.75 90 MET A N 1
ATOM 688 C CA . MET A 1 90 ? -19.133 -6.554 19.609 1.00 83.75 90 MET A CA 1
ATOM 689 C C . MET A 1 90 ? -19.074 -5.313 20.503 1.00 83.75 90 MET A C 1
ATOM 691 O O . MET A 1 90 ? -19.819 -5.197 21.476 1.00 83.75 90 MET A O 1
ATOM 695 N N . ALA A 1 91 ? -18.255 -4.324 20.138 1.00 85.12 91 ALA A N 1
ATOM 696 C CA . ALA A 1 91 ? -18.235 -3.040 20.829 1.00 85.12 91 ALA A CA 1
ATOM 697 C C . ALA A 1 91 ? -19.578 -2.298 20.724 1.00 85.12 91 ALA A C 1
ATOM 699 O O . ALA A 1 91 ? -19.976 -1.599 21.656 1.00 85.12 91 ALA A O 1
ATOM 700 N N . SER A 1 92 ? -20.297 -2.456 19.606 1.00 80.81 92 SER A N 1
ATOM 701 C CA . SER A 1 92 ? -21.635 -1.883 19.427 1.00 80.81 92 SER A CA 1
ATOM 702 C C . SER A 1 92 ? -22.718 -2.599 20.237 1.00 80.81 92 SER A C 1
ATOM 704 O O . SER A 1 92 ? -23.706 -1.969 20.601 1.00 80.81 92 SER A O 1
ATOM 706 N N . GLN A 1 93 ? -22.492 -3.868 20.583 1.00 84.81 93 GLN A N 1
ATOM 707 C CA . GLN A 1 93 ? -23.333 -4.664 21.483 1.00 84.81 93 GLN A CA 1
ATOM 708 C C . GLN A 1 93 ? -23.040 -4.385 22.971 1.00 84.81 93 GLN A C 1
ATOM 710 O O . GLN A 1 93 ? -23.650 -4.993 23.845 1.00 84.81 93 GLN A O 1
ATOM 715 N N . GLY A 1 94 ? -22.122 -3.459 23.280 1.00 82.50 94 GLY A N 1
ATOM 716 C CA . GLY A 1 94 ? -21.809 -3.053 24.652 1.00 82.50 94 GLY A CA 1
ATOM 717 C C . GLY A 1 94 ? -20.713 -3.873 25.334 1.00 82.50 94 GLY A C 1
ATOM 718 O O . GLY A 1 94 ? -20.479 -3.679 26.527 1.00 82.50 94 GLY A O 1
ATOM 719 N N . MET A 1 95 ? -20.006 -4.750 24.609 1.00 83.88 95 MET A N 1
ATOM 720 C CA . MET A 1 95 ? -18.852 -5.451 25.175 1.00 83.88 95 MET A CA 1
ATOM 721 C C . MET A 1 95 ? -17.699 -4.492 25.479 1.00 83.88 95 MET A C 1
ATOM 723 O O . MET A 1 95 ? -17.409 -3.547 24.739 1.00 83.88 95 MET A O 1
ATOM 727 N N . THR A 1 96 ? -17.005 -4.767 26.581 1.00 85.62 96 THR A N 1
ATOM 728 C CA . THR A 1 96 ? -15.837 -3.984 26.989 1.00 85.62 96 THR A CA 1
ATOM 729 C C . THR A 1 96 ? -14.615 -4.344 26.144 1.00 85.62 96 THR A C 1
ATOM 731 O O . THR A 1 96 ? -14.464 -5.473 25.680 1.00 85.62 96 THR A O 1
ATOM 734 N N . ALA A 1 97 ? -13.689 -3.393 25.981 1.00 82.50 97 ALA A N 1
ATOM 735 C CA . ALA A 1 97 ? -12.460 -3.609 25.211 1.00 82.50 97 ALA A CA 1
ATOM 736 C C . ALA A 1 97 ? -11.613 -4.787 25.733 1.00 82.50 97 ALA A C 1
ATOM 738 O O . ALA A 1 97 ? -10.885 -5.397 24.959 1.00 82.50 97 ALA A O 1
ATOM 739 N N . GLN A 1 98 ? -11.726 -5.118 27.024 1.00 83.88 98 GLN A N 1
ATOM 740 C CA . GLN A 1 98 ? -11.031 -6.255 27.623 1.00 83.88 98 GLN A CA 1
ATOM 741 C C . GLN A 1 98 ? -11.643 -7.589 27.171 1.00 83.88 98 GLN A C 1
ATOM 743 O O . GLN A 1 98 ? -10.931 -8.446 26.669 1.00 83.88 98 GLN A O 1
ATOM 748 N N . GLN A 1 99 ? -12.972 -7.718 27.232 1.00 83.31 99 GLN A N 1
ATOM 749 C CA . GLN A 1 99 ? -13.689 -8.920 26.784 1.00 83.31 99 GLN A CA 1
ATOM 750 C C . GLN A 1 99 ? -13.480 -9.194 25.288 1.00 83.31 99 GLN A C 1
ATOM 752 O O . GLN A 1 99 ? -13.331 -10.338 24.871 1.00 83.31 99 GLN A O 1
ATOM 757 N N . ILE A 1 100 ? -13.434 -8.133 24.479 1.00 84.62 100 ILE A N 1
ATOM 758 C CA . ILE A 1 100 ? -13.175 -8.224 23.038 1.00 84.62 100 ILE A CA 1
ATOM 759 C C . ILE A 1 100 ? -11.727 -8.661 22.765 1.00 84.62 100 ILE A C 1
ATOM 761 O O . ILE A 1 100 ? -11.496 -9.466 21.864 1.00 84.62 100 ILE A O 1
ATOM 765 N N . ALA A 1 101 ? -10.761 -8.147 23.534 1.00 85.69 101 ALA A N 1
ATOM 766 C CA . ALA A 1 101 ? -9.353 -8.530 23.431 1.00 85.69 101 ALA A CA 1
ATOM 767 C C . ALA A 1 101 ? -9.149 -10.016 23.748 1.00 85.69 101 ALA A C 1
ATOM 769 O O . ALA A 1 101 ? -8.486 -10.715 22.980 1.00 85.69 101 ALA A O 1
ATOM 770 N N . ASP A 1 102 ? -9.792 -10.500 24.812 1.00 84.62 102 ASP A N 1
ATOM 771 C CA . ASP A 1 102 ? -9.722 -11.899 25.234 1.00 84.62 102 ASP A CA 1
ATOM 772 C C . ASP A 1 102 ? -10.365 -12.837 24.197 1.00 84.62 102 ASP A C 1
ATOM 774 O O . ASP A 1 102 ? -9.816 -13.892 23.882 1.00 84.62 102 ASP A O 1
ATOM 778 N N . LEU A 1 103 ? -11.494 -12.434 23.603 1.00 84.50 103 LEU A N 1
ATOM 779 C CA . LEU A 1 103 ? -12.224 -13.245 22.625 1.00 84.50 103 LEU A CA 1
ATOM 780 C C . LEU A 1 103 ? -11.550 -13.293 21.243 1.00 84.50 103 LEU A C 1
ATOM 782 O O . LEU A 1 103 ? -11.569 -14.328 20.579 1.00 84.50 103 LEU A O 1
ATOM 786 N N . LEU A 1 104 ? -10.958 -12.183 20.793 1.00 82.75 104 LEU A N 1
ATOM 787 C CA . LEU A 1 104 ? -10.295 -12.093 19.483 1.00 82.75 104 LEU A CA 1
ATOM 788 C C . LEU A 1 104 ? -8.793 -12.393 19.533 1.00 82.75 104 LEU A C 1
ATOM 790 O O . LEU A 1 104 ? -8.141 -12.347 18.486 1.00 82.75 104 LEU A O 1
ATOM 794 N N . MET A 1 105 ? -8.250 -12.681 20.722 1.00 83.75 105 MET A N 1
ATOM 795 C CA . MET A 1 105 ? -6.809 -12.797 20.973 1.00 83.75 105 MET A CA 1
ATOM 796 C C . MET A 1 105 ? -6.032 -11.591 20.417 1.00 83.75 105 MET A C 1
ATOM 798 O O . MET A 1 105 ? -4.997 -11.738 19.765 1.00 83.75 105 MET A O 1
ATOM 802 N N . LEU A 1 106 ? -6.570 -10.387 20.634 1.00 81.19 106 LEU A N 1
ATOM 803 C CA . LEU A 1 106 ? -5.978 -9.123 20.194 1.00 81.19 106 LEU A CA 1
ATOM 804 C C . LEU A 1 106 ? -5.355 -8.378 21.383 1.00 81.19 106 LEU A C 1
ATOM 806 O O . LEU A 1 106 ? -5.855 -8.479 22.504 1.00 81.19 106 LEU A O 1
ATOM 810 N N . PRO A 1 107 ? -4.309 -7.564 21.166 1.00 84.88 107 PRO A N 1
ATOM 811 C CA . PRO A 1 107 ? -3.780 -6.686 22.198 1.00 84.88 107 PRO A CA 1
ATOM 812 C C . PRO A 1 107 ? -4.864 -5.720 22.712 1.00 84.88 107 PRO A C 1
ATOM 814 O O . PRO A 1 107 ? -5.534 -5.058 21.912 1.00 84.88 107 PRO A O 1
ATOM 817 N N . PRO A 1 108 ? -5.005 -5.528 24.035 1.00 80.50 108 PRO A N 1
ATOM 818 C CA . PRO A 1 108 ? -6.046 -4.662 24.593 1.00 80.50 108 PRO A CA 1
ATOM 819 C C . PRO A 1 108 ? -5.881 -3.194 24.172 1.00 80.50 108 PRO A C 1
ATOM 821 O O . PRO A 1 108 ? -6.863 -2.459 24.061 1.00 80.50 108 PRO A O 1
ATOM 824 N N . ALA A 1 109 ? -4.648 -2.755 23.902 1.00 83.31 109 ALA A N 1
ATOM 825 C CA . ALA A 1 109 ? -4.364 -1.420 23.379 1.00 83.31 109 ALA A CA 1
ATOM 826 C C . ALA A 1 109 ? -4.933 -1.212 21.964 1.00 83.31 109 ALA A C 1
ATOM 828 O O . ALA A 1 109 ? -5.500 -0.159 21.678 1.00 83.31 109 ALA A O 1
ATOM 829 N N . GLU A 1 110 ? -4.837 -2.231 21.110 1.00 81.44 110 GLU A N 1
ATOM 830 C CA . GLU A 1 110 ? -5.328 -2.203 19.731 1.00 81.44 110 GLU A CA 1
ATOM 831 C C . GLU A 1 110 ? -6.860 -2.181 19.701 1.00 81.44 110 GLU A C 1
ATOM 833 O O . GLU A 1 110 ? -7.470 -1.356 19.022 1.00 81.44 110 GLU A O 1
ATOM 838 N N . VAL A 1 111 ? -7.501 -3.000 20.539 1.00 85.19 111 VAL A N 1
ATOM 839 C CA . VAL A 1 111 ? -8.964 -3.018 20.675 1.00 85.19 111 VAL A CA 1
ATOM 840 C C . VAL A 1 111 ? -9.503 -1.673 21.165 1.00 85.19 111 VAL A C 1
ATOM 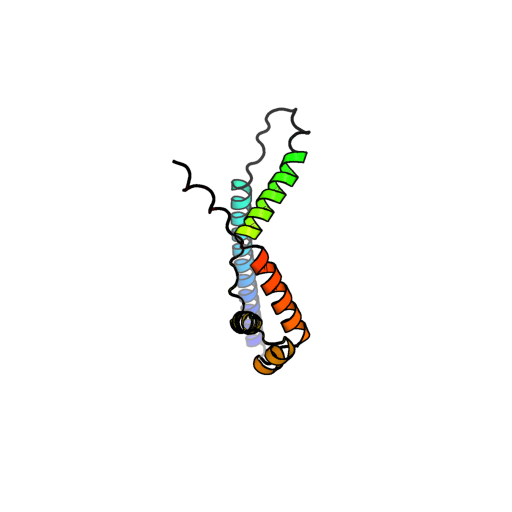842 O O . VAL A 1 111 ? -10.493 -1.176 2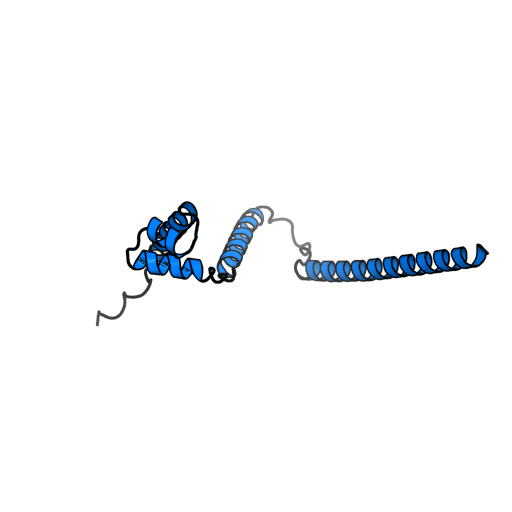0.633 1.00 85.19 111 VAL A O 1
ATOM 845 N N . ARG A 1 112 ? -8.838 -1.021 22.128 1.00 84.62 112 ARG A N 1
ATOM 846 C CA . ARG A 1 112 ? -9.236 0.325 22.584 1.00 84.62 112 ARG A CA 1
ATOM 847 C C . ARG A 1 112 ? -9.207 1.352 21.450 1.00 84.62 112 ARG A C 1
ATOM 849 O O . ARG A 1 112 ? -10.111 2.183 21.374 1.00 84.62 112 ARG A O 1
ATOM 856 N N . GLN A 1 113 ? -8.204 1.285 20.575 1.00 84.56 113 GLN A N 1
ATOM 857 C CA . GLN A 1 113 ? -8.109 2.154 19.400 1.00 84.56 113 GLN A CA 1
ATOM 858 C C . GLN A 1 113 ? -9.203 1.842 18.372 1.00 84.56 113 GLN A C 1
ATOM 860 O O . GLN A 1 113 ? -9.827 2.751 17.838 1.00 84.56 113 GLN A O 1
ATOM 865 N N . LEU A 1 114 ? -9.504 0.568 18.130 1.00 82.75 114 LEU A N 1
ATOM 866 C CA . LEU A 1 114 ? -10.595 0.167 17.236 1.00 82.75 114 LEU A CA 1
ATOM 867 C C . LEU A 1 114 ? -11.956 0.669 17.719 1.00 82.75 114 LEU A C 1
ATOM 869 O O . LEU A 1 114 ? -12.729 1.206 16.929 1.00 82.75 114 LEU A O 1
ATOM 873 N N . VAL A 1 115 ? -12.229 0.549 19.020 1.00 82.50 115 VAL A N 1
ATOM 874 C CA . VAL A 1 115 ? -13.483 1.017 19.627 1.00 82.50 115 VAL A CA 1
ATOM 875 C C . VAL A 1 115 ? -13.601 2.543 19.574 1.00 82.50 115 VAL A C 1
ATOM 877 O O . VAL A 1 115 ? -14.690 3.075 19.340 1.00 82.50 115 VAL A O 1
ATOM 880 N N . SER A 1 116 ? -12.504 3.278 19.776 1.00 83.31 116 SER A N 1
ATOM 881 C CA . SER A 1 116 ? -12.526 4.740 19.655 1.00 83.31 116 SER A CA 1
ATOM 882 C C . SER A 1 116 ? -12.747 5.180 18.203 1.00 83.31 116 SER A C 1
ATOM 884 O O . SER A 1 116 ? -13.570 6.063 17.947 1.00 83.31 116 SER A O 1
ATOM 886 N N . LEU A 1 117 ? -12.105 4.506 17.246 1.00 79.50 117 LEU A N 1
ATOM 887 C CA . LEU A 1 117 ? -12.271 4.758 15.815 1.00 79.50 117 LEU A CA 1
ATOM 888 C C . LEU A 1 117 ? -13.678 4.407 15.317 1.00 79.50 117 LEU A C 1
ATOM 890 O O . LEU A 1 117 ? -14.259 5.182 14.559 1.00 79.50 117 LEU A O 1
ATOM 894 N N . SER A 1 118 ? -14.275 3.299 15.770 1.00 76.94 118 SER A N 1
ATOM 895 C CA . SER A 1 118 ? -15.640 2.923 15.379 1.00 76.94 118 SER A CA 1
ATOM 896 C C . SER A 1 118 ? -16.677 3.941 15.859 1.00 76.94 118 SER A C 1
ATOM 898 O O . SER A 1 118 ? -17.655 4.212 15.162 1.00 76.94 118 SER A O 1
ATOM 900 N N . ARG A 1 119 ? -16.454 4.550 17.031 1.00 76.50 119 ARG A N 1
ATOM 901 C CA . ARG A 1 119 ? -17.302 5.635 17.550 1.00 76.50 119 ARG A CA 1
ATOM 902 C C . ARG A 1 119 ? -17.145 6.918 16.729 1.00 76.50 119 ARG A C 1
ATOM 904 O O . ARG A 1 119 ? -18.150 7.526 16.372 1.00 76.50 119 ARG A O 1
ATOM 911 N N . ALA A 1 120 ? -15.912 7.288 16.380 1.00 76.44 120 ALA A N 1
ATOM 912 C CA . ALA A 1 120 ? -15.621 8.476 15.574 1.00 76.44 120 ALA A CA 1
ATOM 913 C C . ALA A 1 120 ? -16.079 8.352 14.105 1.00 76.44 120 ALA A C 1
ATOM 915 O O . ALA A 1 120 ? -16.490 9.333 13.493 1.00 76.44 120 ALA A O 1
ATOM 916 N N . GLY A 1 121 ? -16.041 7.149 13.524 1.00 66.38 121 GLY A N 1
ATOM 917 C CA . GLY A 1 121 ? -16.560 6.895 12.175 1.00 66.38 121 GLY A CA 1
ATOM 918 C C . GLY A 1 121 ? -18.091 6.955 12.096 1.00 66.38 121 GLY A C 1
ATOM 919 O O . GLY A 1 121 ? -18.642 7.442 11.108 1.00 66.38 121 GLY A O 1
ATOM 920 N N . ARG A 1 122 ? -18.790 6.517 13.155 1.00 62.94 122 ARG A N 1
ATOM 921 C CA . ARG A 1 122 ? -20.261 6.544 13.231 1.00 62.94 122 ARG A CA 1
ATOM 922 C C . ARG A 1 122 ? -20.819 7.965 13.359 1.00 62.94 122 ARG A C 1
ATOM 924 O O . ARG A 1 122 ? -21.850 8.260 12.770 1.00 62.94 122 ARG A O 1
ATOM 931 N N . SER A 1 123 ? -20.133 8.872 14.056 1.00 60.34 123 SER A N 1
ATOM 932 C CA .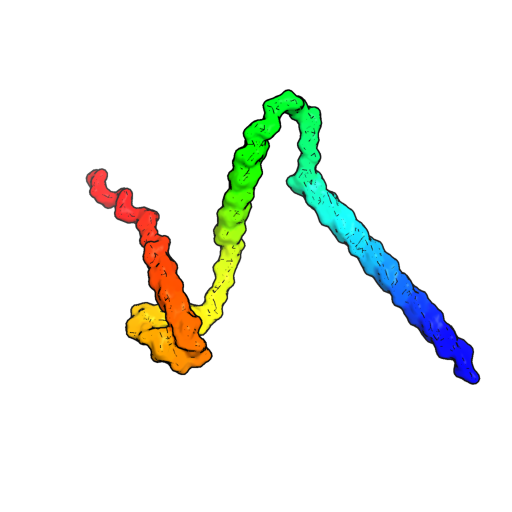 SER A 1 123 ? -20.565 10.279 14.127 1.00 60.34 123 SER A CA 1
ATOM 933 C C . SER A 1 123 ? -20.428 11.024 12.793 1.00 60.34 123 SER A C 1
ATOM 935 O O . SER A 1 123 ? -21.122 12.011 12.571 1.00 60.34 123 SER A O 1
ATOM 937 N N . LYS A 1 124 ? -19.581 10.539 11.874 1.00 53.22 124 LYS A N 1
ATOM 938 C CA . LYS A 1 124 ? -19.368 11.139 10.547 1.00 53.22 124 LYS A CA 1
ATOM 939 C C . LYS A 1 124 ? -20.412 10.721 9.497 1.00 53.22 124 LYS A C 1
ATOM 941 O O . LYS A 1 124 ? -20.437 11.296 8.416 1.00 53.22 124 LYS A O 1
ATOM 946 N N . THR A 1 125 ? -21.273 9.746 9.793 1.00 53.12 125 THR A N 1
ATOM 947 C CA . THR A 1 125 ? -22.270 9.186 8.856 1.00 53.12 125 THR A CA 1
ATOM 948 C C . THR A 1 125 ? -23.705 9.684 9.092 1.00 53.12 125 THR A C 1
ATOM 950 O O . THR A 1 125 ? -24.657 9.025 8.684 1.00 53.12 125 THR A O 1
ATOM 953 N N . LEU A 1 126 ? -23.892 10.868 9.696 1.00 46.78 126 LEU A N 1
ATOM 954 C CA . LEU A 1 126 ? -25.209 11.517 9.701 1.00 46.78 126 LEU A CA 1
ATOM 955 C C . LEU A 1 126 ? -25.599 11.973 8.274 1.00 46.78 126 LEU A C 1
ATOM 957 O O . LEU A 1 126 ? -24.819 12.679 7.631 1.00 46.78 126 LEU A O 1
ATOM 961 N N . PRO A 1 127 ? -26.784 11.581 7.768 1.00 49.81 127 PRO A N 1
ATOM 962 C CA . PRO A 1 127 ? -27.208 11.841 6.398 1.00 49.81 127 PRO A CA 1
ATOM 963 C C . PRO A 1 127 ? -27.573 13.314 6.180 1.00 49.81 127 PRO A C 1
ATOM 965 O O . PRO A 1 127 ? -28.483 13.852 6.808 1.00 49.81 127 PRO A O 1
ATOM 968 N N . ALA A 1 128 ? -26.909 13.940 5.212 1.00 52.78 128 ALA A N 1
ATOM 969 C CA . ALA A 1 128 ? -27.461 15.076 4.492 1.00 52.78 128 ALA A CA 1
ATOM 970 C C . ALA A 1 128 ? -28.600 14.559 3.595 1.00 52.78 128 ALA A C 1
ATOM 972 O O . ALA A 1 128 ? -28.332 13.888 2.601 1.00 52.78 128 ALA A O 1
ATOM 973 N N . GLY A 1 129 ? -29.858 14.830 3.957 1.00 51.19 129 GLY A N 1
ATOM 974 C CA . GLY A 1 129 ? -30.998 14.608 3.058 1.00 51.19 129 GLY A CA 1
ATOM 975 C C . GLY A 1 129 ? -32.251 14.008 3.692 1.00 51.19 129 GLY A C 1
ATOM 976 O O . GLY A 1 129 ? -32.720 12.976 3.236 1.00 51.19 129 GLY A O 1
ATOM 977 N N . THR A 1 130 ? -32.813 14.651 4.717 1.00 52.19 130 THR A N 1
ATOM 978 C CA . THR A 1 130 ? -34.241 14.507 5.080 1.00 52.19 130 THR A CA 1
ATOM 979 C C . THR A 1 130 ? -34.797 15.864 5.526 1.00 52.19 130 THR A C 1
ATOM 981 O O . THR A 1 130 ? -35.219 16.047 6.659 1.00 52.19 130 THR A O 1
ATOM 984 N N . LEU A 1 131 ? -34.748 16.852 4.630 1.00 55.44 131 LEU A N 1
ATOM 985 C CA . LEU A 1 131 ? -35.420 18.147 4.781 1.00 55.44 131 LEU A CA 1
ATOM 986 C C . LEU A 1 131 ? -35.902 18.612 3.396 1.00 55.44 131 LEU A C 1
ATOM 988 O O . LEU A 1 131 ? -35.321 19.532 2.844 1.00 55.44 131 LEU A O 1
ATOM 992 N N . ASP A 1 132 ? -36.875 17.914 2.799 1.00 49.16 132 ASP A N 1
ATOM 993 C CA . ASP A 1 132 ? -37.762 18.472 1.755 1.00 49.16 132 ASP A CA 1
ATOM 994 C C . ASP A 1 132 ? -38.823 17.435 1.337 1.00 49.16 132 ASP A C 1
ATOM 996 O O . ASP A 1 132 ? -38.643 16.707 0.367 1.00 49.16 132 ASP A O 1
ATOM 1000 N N . ALA A 1 133 ? -39.907 17.292 2.110 1.00 51.38 133 ALA A N 1
ATOM 1001 C CA . ALA A 1 133 ? -41.136 16.608 1.658 1.00 51.38 133 ALA A CA 1
ATOM 1002 C C . ALA A 1 133 ? -42.356 16.850 2.578 1.00 51.38 133 ALA A C 1
ATOM 1004 O O . ALA A 1 133 ? -43.202 15.970 2.724 1.00 51.38 133 ALA A O 1
ATOM 1005 N N . ALA A 1 134 ? -42.457 18.003 3.247 1.00 47.22 134 ALA A N 1
ATOM 1006 C CA . ALA A 1 134 ? -43.623 18.313 4.082 1.00 47.22 134 ALA A CA 1
ATOM 1007 C C . ALA A 1 134 ? -43.888 19.824 4.151 1.00 47.22 134 ALA A C 1
ATOM 1009 O O . A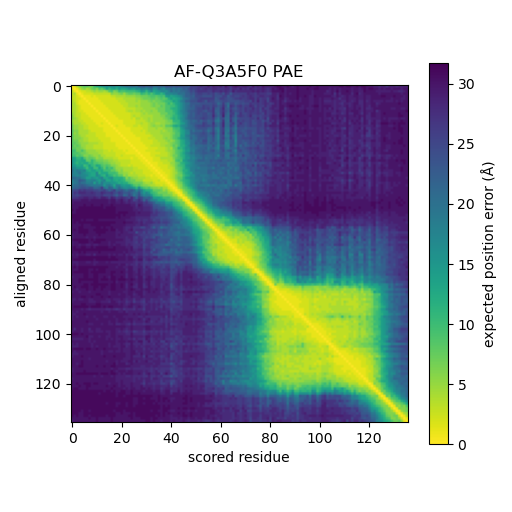LA A 1 134 ? -43.798 20.428 5.215 1.00 47.22 134 ALA A O 1
ATOM 1010 N N . ALA A 1 135 ? -44.173 20.437 3.003 1.00 48.25 135 ALA A N 1
ATOM 1011 C CA . ALA A 1 135 ? -44.789 21.761 2.935 1.00 48.25 135 ALA A CA 1
ATOM 1012 C C . ALA A 1 135 ? -45.396 21.996 1.545 1.00 48.25 135 ALA A C 1
ATOM 1014 O O . ALA A 1 135 ? -44.879 22.783 0.753 1.00 48.25 135 ALA A O 1
ATOM 1015 N N . THR A 1 136 ? -46.480 21.294 1.221 1.00 49.06 136 THR A N 1
ATOM 1016 C CA . THR A 1 136 ? -47.562 21.848 0.390 1.00 49.06 136 THR A CA 1
ATOM 1017 C C . THR A 1 136 ? -48.847 21.085 0.649 1.00 49.06 136 THR A C 1
ATOM 1019 O O . THR A 1 136 ? -48.773 19.840 0.731 1.00 49.06 136 THR A O 1
#

Sequence (136 aa):
MPMSSLLIILMLTAVIGLAAVCAALVLALRLKRLQKQLRNDNPPPAEEGASHDKAADFQTPLRQATLLQRLQQNQPQRPAPDKYRLAAEMASQGMTAQQIADLLMLPPAEVRQLVSLSRAGRSKTLPAGTLDAAAT

Mean predicted aligned error: 20.58 Å

pLDDT: mean 73.49, std 15.16, range [39.97, 95.12]

Radius of gyration: 30.54 Å; Cα contacts (8 Å, |Δi|>4): 32; chains: 1; bounding box: 90×70×53 Å

Organism: Syntrophotalea carbinolica (strain DSM 2380 / NBRC 103641 / GraBd1) (NCBI:txid338963)

Foldseek 3Di:
DCPVVVVVVVVVVVVVVVVVVVVVVVVVVVVVVVVVVVCVVPPPPDPDDPDDPPPVVVVVVVVVVVVVVVCVVPDPPPPDPVLLVVLLVVVVVVDDLVVSCVVSVHDSVVSVVSSVVSVVVVVVPDDDDDPDDPDD

Secondary structure (DSSP, 8-state):
--HHHHHHHHHHHHHHHHHHHHHHHHHHHHHHHHHHHHHHHSPPPP---S--TTTHHHHHHHHHHHHHHHHHHTS--PPP-HHHHHHHHHHHTT--HHHHHHHHT--HHHHHHHHHHHHHHHHTT--S---SS---